Protein AF-B3SF30-F1 (afdb_monomer)

Radius of gyration: 24.16 Å; Cα contacts (8 Å, |Δi|>4): 13; chains: 1; bounding box: 52×32×66 Å

InterPro domains:
  IPR050927 Transient receptor potential cation channel M [PTHR13800] (2-93)

Structure (mmCIF, N/CA/C/O backbone):
data_AF-B3SF30-F1
#
_entry.id   AF-B3SF30-F1
#
loop_
_atom_site.group_PDB
_atom_site.id
_atom_site.type_symbol
_atom_site.label_atom_id
_atom_site.label_alt_id
_atom_site.label_comp_id
_atom_site.label_asym_id
_atom_site.label_entity_id
_atom_site.label_seq_id
_atom_site.pdbx_PDB_ins_code
_atom_site.Cartn_x
_atom_site.Cartn_y
_atom_site.Cartn_z
_atom_site.occupancy
_atom_site.B_iso_or_equiv
_atom_site.auth_seq_id
_atom_site.auth_comp_id
_atom_site.auth_asym_id
_atom_site.auth_atom_id
_atom_site.pdbx_PDB_model_num
ATOM 1 N N . ASP A 1 1 ? 2.856 10.755 -32.726 1.00 62.28 1 ASP A N 1
ATOM 2 C CA . ASP A 1 1 ? 2.178 9.822 -31.802 1.00 62.28 1 ASP A CA 1
ATOM 3 C C . ASP A 1 1 ? 2.217 10.247 -30.342 1.00 62.28 1 ASP A C 1
ATOM 5 O O . ASP A 1 1 ? 2.885 9.641 -29.513 1.00 62.28 1 ASP A O 1
ATOM 9 N N . THR A 1 2 ? 1.460 11.289 -29.999 1.00 83.94 2 THR A N 1
ATOM 10 C CA . THR A 1 2 ? 1.316 11.741 -28.604 1.00 83.94 2 THR A CA 1
ATOM 11 C C . THR A 1 2 ? 0.337 10.859 -27.823 1.00 83.94 2 THR A C 1
ATOM 13 O O . THR A 1 2 ? 0.560 10.594 -26.648 1.00 83.94 2 THR A O 1
ATOM 16 N N . TYR A 1 3 ? -0.710 10.349 -28.483 1.00 86.50 3 TYR A N 1
ATOM 17 C CA . TYR A 1 3 ? -1.726 9.492 -27.862 1.00 86.50 3 TYR A CA 1
ATOM 18 C C . TYR A 1 3 ? -1.146 8.169 -27.343 1.00 86.50 3 TYR A C 1
ATOM 20 O O . TYR A 1 3 ? -1.356 7.837 -26.183 1.00 86.50 3 TYR A O 1
ATOM 28 N N . VAL A 1 4 ? -0.352 7.462 -28.157 1.00 87.25 4 VAL A N 1
ATOM 29 C CA . VAL A 1 4 ? 0.256 6.169 -27.779 1.00 87.25 4 VAL A CA 1
ATOM 30 C C . VAL A 1 4 ? 1.172 6.323 -26.561 1.00 87.25 4 VAL A C 1
ATOM 32 O O . VAL A 1 4 ? 1.023 5.606 -25.577 1.00 87.25 4 VAL A O 1
ATOM 35 N N . LYS A 1 5 ? 2.048 7.335 -26.570 1.00 85.81 5 LYS A N 1
ATOM 36 C CA . LYS A 1 5 ? 2.957 7.621 -25.450 1.00 85.81 5 LYS A CA 1
ATOM 37 C C . LYS A 1 5 ? 2.220 7.996 -24.159 1.00 85.81 5 LYS A C 1
ATOM 39 O O . LYS A 1 5 ? 2.666 7.652 -23.067 1.00 85.81 5 LYS A O 1
ATOM 44 N N . VAL A 1 6 ? 1.117 8.740 -24.260 1.00 86.38 6 VAL A N 1
ATOM 45 C CA . VAL A 1 6 ? 0.288 9.081 -23.093 1.00 86.38 6 VAL A CA 1
ATOM 46 C C . VAL A 1 6 ? -0.426 7.837 -22.571 1.00 86.38 6 VAL A C 1
ATOM 48 O O . VAL A 1 6 ? -0.397 7.603 -21.369 1.00 86.38 6 VAL A O 1
ATOM 51 N N . GLN A 1 7 ? -0.973 7.007 -23.460 1.00 84.00 7 GLN A N 1
ATOM 52 C CA . GLN A 1 7 ? -1.677 5.776 -23.108 1.00 84.00 7 GLN A CA 1
ATOM 53 C C . GLN A 1 7 ? -0.780 4.791 -22.339 1.00 84.00 7 GLN A C 1
ATOM 55 O O . GLN A 1 7 ? -1.175 4.306 -21.281 1.00 84.00 7 GLN A O 1
ATOM 60 N N . GLU A 1 8 ? 0.450 4.557 -22.810 1.00 84.31 8 GLU A N 1
ATOM 61 C CA . GLU A 1 8 ? 1.423 3.681 -22.134 1.00 84.31 8 GLU A CA 1
ATOM 62 C C . GLU A 1 8 ? 1.773 4.174 -20.718 1.00 84.31 8 GLU A C 1
ATOM 64 O O . GLU A 1 8 ? 1.857 3.387 -19.772 1.00 84.31 8 GLU A O 1
ATOM 69 N N . ASN A 1 9 ? 1.924 5.490 -20.543 1.00 86.56 9 ASN A N 1
ATOM 70 C CA . ASN A 1 9 ? 2.201 6.089 -19.236 1.00 86.56 9 ASN A CA 1
ATOM 71 C C . ASN A 1 9 ? 0.978 6.060 -18.304 1.00 86.56 9 ASN A C 1
ATOM 73 O O . ASN A 1 9 ? 1.121 5.857 -17.095 1.00 86.56 9 ASN A O 1
ATOM 77 N N . SER A 1 10 ? -0.226 6.246 -18.846 1.00 89.31 10 SER A N 1
ATOM 78 C CA . SER A 1 10 ? -1.475 6.234 -18.081 1.00 89.31 10 SER A CA 1
ATOM 79 C C . SER A 1 10 ? -1.742 4.883 -17.418 1.00 89.31 10 SER A C 1
ATOM 81 O O . SER A 1 10 ? -2.184 4.860 -16.270 1.00 89.31 10 SER A O 1
ATOM 83 N N . ASP A 1 11 ? -1.403 3.767 -18.065 1.00 89.62 11 ASP A N 1
ATOM 84 C CA . ASP A 1 11 ? -1.579 2.427 -17.489 1.00 89.62 11 ASP A CA 1
ATOM 85 C C . ASP A 1 11 ? -0.735 2.208 -16.225 1.00 89.62 11 ASP A C 1
ATOM 87 O O . ASP A 1 11 ? -1.184 1.577 -15.261 1.00 89.62 11 ASP A O 1
ATOM 91 N N . ILE A 1 12 ? 0.490 2.739 -16.201 1.00 90.56 12 ILE A N 1
ATOM 92 C CA . ILE A 1 12 ? 1.381 2.670 -15.034 1.00 90.56 12 ILE A CA 1
ATOM 93 C C . ILE A 1 12 ? 0.802 3.504 -13.887 1.00 90.56 12 ILE A C 1
ATOM 95 O O . ILE A 1 12 ? 0.729 3.036 -12.745 1.00 90.56 12 ILE A O 1
ATOM 99 N N . ILE A 1 13 ? 0.341 4.719 -14.197 1.00 91.00 13 ILE A N 1
ATOM 100 C CA . ILE A 1 13 ? -0.275 5.630 -13.225 1.00 91.00 13 ILE A CA 1
ATOM 101 C C . ILE A 1 13 ? -1.536 4.997 -12.629 1.00 91.00 13 ILE A C 1
ATOM 103 O O . ILE A 1 13 ? -1.680 4.962 -11.406 1.00 91.00 13 ILE A O 1
ATOM 107 N N . TRP A 1 14 ? -2.407 4.424 -13.461 1.00 92.12 14 TRP A N 1
ATOM 108 C CA . TRP A 1 14 ? -3.627 3.755 -13.016 1.00 92.12 14 TRP A CA 1
ATOM 109 C C . TRP A 1 14 ? -3.339 2.572 -12.089 1.00 92.12 14 TRP A C 1
ATOM 111 O O . TRP A 1 14 ? -3.991 2.425 -11.056 1.00 92.12 14 TRP A O 1
ATOM 121 N N . LYS A 1 15 ? -2.333 1.743 -12.400 1.00 90.75 15 LYS A N 1
ATOM 122 C CA . LYS A 1 15 ? -1.933 0.613 -11.541 1.00 90.75 15 LYS A CA 1
ATOM 123 C C . LYS A 1 15 ? -1.470 1.083 -1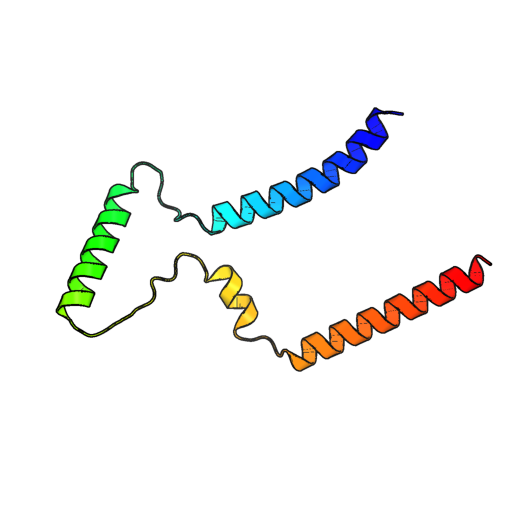0.160 1.00 90.75 15 LYS A C 1
ATOM 125 O O . LYS A 1 15 ? -1.871 0.491 -9.157 1.00 90.75 15 LYS A O 1
ATOM 130 N N . SER A 1 16 ? -0.687 2.162 -10.106 1.00 89.19 16 SER A N 1
ATOM 131 C CA . SER A 1 16 ? -0.252 2.779 -8.847 1.00 89.19 16 SER A CA 1
ATOM 132 C C . SER A 1 16 ? -1.439 3.342 -8.054 1.00 89.19 16 SER A C 1
ATOM 134 O O . SER A 1 16 ? -1.631 3.009 -6.883 1.00 89.19 16 SER A O 1
ATOM 136 N N . GLN A 1 17 ? -2.306 4.115 -8.714 1.00 91.94 17 GLN A N 1
ATOM 137 C CA . GLN A 1 17 ? -3.506 4.695 -8.104 1.00 91.94 17 GLN A CA 1
ATOM 138 C C . GLN A 1 17 ? -4.459 3.623 -7.565 1.00 91.94 17 GLN A C 1
ATOM 140 O O . GLN A 1 17 ? -4.958 3.737 -6.445 1.00 91.94 17 GLN A O 1
ATOM 145 N N . ARG A 1 18 ? -4.675 2.546 -8.325 1.00 91.56 18 ARG A N 1
ATOM 146 C CA . ARG A 1 18 ? -5.534 1.424 -7.937 1.00 91.56 18 ARG A CA 1
ATOM 147 C C . ARG A 1 18 ? -5.038 0.733 -6.670 1.00 91.56 18 ARG A C 1
ATOM 149 O O . ARG A 1 18 ? -5.858 0.393 -5.822 1.00 91.56 18 ARG A O 1
ATOM 156 N N . TYR A 1 19 ? -3.729 0.519 -6.528 1.00 87.81 19 TYR A N 1
ATOM 157 C CA . TYR A 1 19 ? -3.170 -0.077 -5.314 1.00 87.81 19 TYR A CA 1
ATOM 158 C C . TYR A 1 19 ? -3.468 0.794 -4.089 1.00 87.81 19 TYR A C 1
ATOM 160 O O . TYR A 1 19 ? -4.027 0.304 -3.106 1.00 87.81 19 TYR A O 1
ATOM 168 N N . THR A 1 20 ? -3.184 2.095 -4.176 1.00 86.69 20 THR A N 1
ATOM 169 C CA . THR A 1 20 ? -3.476 3.054 -3.102 1.00 86.69 20 THR A CA 1
ATOM 170 C C . THR A 1 20 ? -4.953 3.021 -2.723 1.00 86.69 20 THR A C 1
ATOM 172 O O . THR A 1 20 ? -5.275 2.824 -1.553 1.00 86.69 20 THR A O 1
ATOM 175 N N . LEU A 1 21 ? -5.847 3.085 -3.712 1.00 87.44 21 LEU A N 1
ATOM 176 C CA . LEU A 1 21 ? -7.291 3.048 -3.502 1.00 87.44 21 LEU A CA 1
ATOM 177 C C . LEU A 1 21 ? -7.733 1.774 -2.765 1.00 87.44 21 LEU A C 1
ATOM 179 O O . LEU A 1 21 ? -8.413 1.847 -1.745 1.00 87.44 21 LEU A O 1
ATOM 183 N N . ILE A 1 22 ? -7.313 0.599 -3.241 1.00 85.75 22 ILE A N 1
ATOM 184 C CA . ILE A 1 22 ? -7.682 -0.690 -2.637 1.00 85.75 22 ILE A CA 1
ATOM 185 C C . ILE A 1 22 ? -7.153 -0.786 -1.205 1.00 85.75 22 ILE A C 1
ATOM 187 O O . ILE A 1 22 ? -7.889 -1.191 -0.306 1.00 85.75 22 ILE A O 1
ATOM 191 N N . THR A 1 23 ? -5.896 -0.398 -0.971 1.00 82.00 23 THR A N 1
ATOM 192 C CA . THR A 1 23 ? -5.316 -0.448 0.379 1.00 82.00 23 THR A CA 1
ATOM 193 C C . THR A 1 23 ? -6.020 0.492 1.349 1.00 82.00 23 THR A C 1
ATOM 195 O O . THR A 1 23 ? -6.144 0.153 2.522 1.00 82.00 23 THR A O 1
ATOM 198 N N . GLU A 1 24 ? -6.503 1.644 0.886 1.00 82.19 24 GLU A N 1
ATOM 199 C CA . GLU A 1 24 ? -7.281 2.570 1.702 1.00 82.19 24 GLU A CA 1
ATOM 200 C C . GLU A 1 24 ? -8.668 1.999 2.018 1.00 82.19 24 GLU A C 1
ATOM 202 O O . GLU A 1 24 ? -9.077 2.003 3.175 1.00 82.19 24 GLU A O 1
ATOM 207 N N . PHE A 1 25 ? -9.372 1.446 1.026 1.00 80.25 25 PHE A N 1
ATOM 208 C CA . PHE A 1 25 ? -10.703 0.862 1.219 1.00 80.25 25 PHE A CA 1
ATOM 209 C C . PHE A 1 25 ? -10.697 -0.353 2.143 1.00 80.25 25 PHE A C 1
ATOM 211 O O . PHE A 1 25 ? -11.549 -0.444 3.021 1.00 80.25 25 PHE A O 1
ATOM 218 N N . VAL A 1 26 ? -9.725 -1.257 1.995 1.00 76.44 26 VAL A N 1
ATOM 219 C CA . VAL A 1 26 ? -9.579 -2.421 2.887 1.00 76.44 26 VAL A CA 1
ATOM 220 C C . VAL A 1 26 ? -9.315 -1.977 4.331 1.00 76.44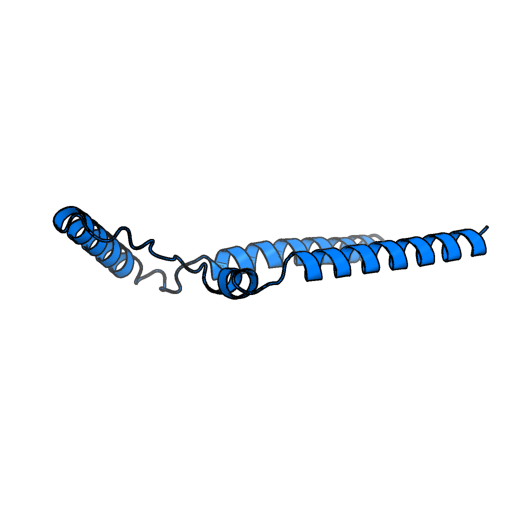 26 VAL A C 1
ATOM 222 O O . VAL A 1 26 ? -9.743 -2.649 5.265 1.00 76.44 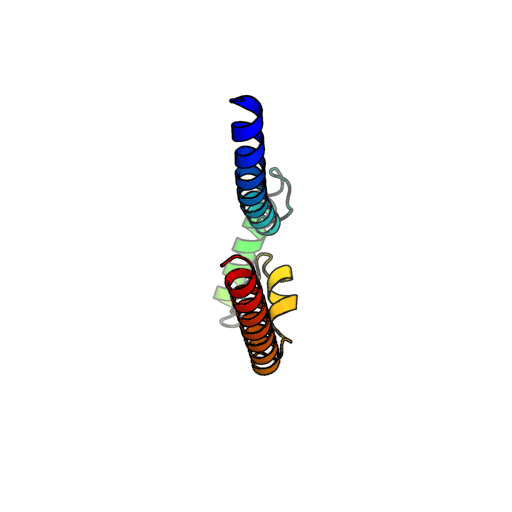26 VAL A O 1
ATOM 225 N N . LYS A 1 27 ? -8.662 -0.823 4.521 1.00 67.38 27 LYS A N 1
ATOM 226 C CA . LYS A 1 27 ? -8.405 -0.220 5.835 1.00 67.38 27 LYS A CA 1
ATOM 227 C C . LYS A 1 27 ? -9.567 0.602 6.395 1.00 67.38 27 LYS A C 1
ATOM 229 O O . LYS A 1 27 ? -9.484 1.073 7.530 1.00 67.38 27 LYS A O 1
ATOM 234 N N . LYS A 1 28 ? -10.638 0.837 5.639 1.00 72.31 28 LYS A N 1
ATOM 235 C CA . LYS A 1 28 ? -11.809 1.542 6.169 1.00 72.31 28 LYS A CA 1
ATOM 236 C C . LYS A 1 28 ? -12.742 0.532 6.837 1.00 72.31 28 LYS A C 1
ATOM 238 O O . LYS A 1 28 ? -12.969 -0.543 6.286 1.00 72.31 28 LYS A O 1
ATOM 243 N N . PRO A 1 29 ? -13.291 0.839 8.024 1.00 64.50 29 PRO A N 1
ATOM 244 C CA . PRO A 1 29 ? -14.354 0.018 8.587 1.00 64.50 29 PRO A CA 1
ATOM 245 C C . PRO A 1 29 ? -15.528 -0.021 7.598 1.00 64.50 29 PRO A C 1
ATOM 247 O O . PRO A 1 29 ? -15.913 1.014 7.060 1.00 64.50 29 PRO A O 1
ATOM 250 N N . SER A 1 30 ? -16.103 -1.204 7.365 1.00 63.84 30 SER A N 1
ATOM 251 C CA . SER A 1 30 ? -17.169 -1.431 6.370 1.00 63.84 30 SER A CA 1
ATOM 252 C C . SER A 1 30 ? -18.521 -0.806 6.734 1.00 63.84 30 SER A C 1
ATOM 254 O O . SER A 1 30 ? -19.510 -1.030 6.035 1.00 63.84 30 SER A O 1
ATOM 256 N N . LEU A 1 31 ? -18.591 -0.033 7.826 1.00 62.28 31 LEU A N 1
ATOM 257 C CA . LEU A 1 31 ? -19.830 0.602 8.240 1.00 62.28 31 LEU A CA 1
ATOM 258 C C . LEU A 1 31 ? -20.164 1.757 7.284 1.00 62.28 31 LEU A C 1
ATOM 260 O O . LEU A 1 31 ? -19.336 2.652 7.093 1.00 62.28 31 LEU A O 1
ATOM 264 N N . PRO A 1 32 ? -21.381 1.778 6.714 1.00 71.94 32 PRO A N 1
ATOM 265 C CA . PRO A 1 32 ? -21.850 2.905 5.922 1.00 71.94 32 PRO A CA 1
ATOM 266 C C . PRO A 1 32 ? -21.739 4.207 6.722 1.00 71.94 32 PRO A C 1
ATOM 268 O O . PRO A 1 32 ? -21.946 4.202 7.937 1.00 71.94 32 PRO A O 1
ATOM 271 N N . ALA A 1 33 ? -21.492 5.327 6.034 1.00 67.62 33 ALA A N 1
ATOM 272 C CA . ALA A 1 33 ? -21.427 6.669 6.625 1.00 67.62 33 ALA A CA 1
ATOM 273 C C . ALA A 1 33 ? -22.479 6.962 7.729 1.00 67.62 33 ALA A C 1
ATOM 275 O O . ALA A 1 33 ? -22.092 7.526 8.751 1.00 67.62 33 ALA A O 1
ATOM 276 N N . PRO A 1 34 ? -23.764 6.552 7.620 1.00 76.06 34 PRO A N 1
ATOM 277 C CA . PRO A 1 34 ? -24.752 6.777 8.685 1.00 76.06 34 PRO A CA 1
ATOM 278 C C . PRO A 1 34 ? -24.547 5.960 9.978 1.00 76.06 34 PRO A C 1
ATOM 280 O O . PRO A 1 34 ? -24.998 6.390 11.036 1.00 76.06 34 PRO A O 1
ATOM 283 N N . PHE A 1 35 ? -23.857 4.815 9.952 1.00 72.00 35 PHE A N 1
ATOM 284 C CA . PHE A 1 35 ? -23.671 3.950 11.133 1.00 72.00 35 PHE A CA 1
ATOM 285 C C . PHE A 1 35 ? -22.361 4.221 11.895 1.00 72.00 35 PHE A C 1
ATOM 287 O O . PHE A 1 35 ? -22.029 3.520 12.854 1.00 72.00 35 PHE A O 1
ATOM 294 N N . ILE A 1 36 ? -21.627 5.271 11.511 1.00 76.69 36 ILE A N 1
ATOM 295 C CA . ILE A 1 36 ? -20.349 5.665 12.119 1.00 76.69 36 ILE A CA 1
ATOM 296 C C . ILE A 1 36 ? -20.479 6.029 13.608 1.00 76.69 36 ILE A C 1
ATOM 298 O O . ILE A 1 36 ? -19.579 5.766 14.405 1.00 76.69 36 ILE A O 1
ATOM 302 N N . IL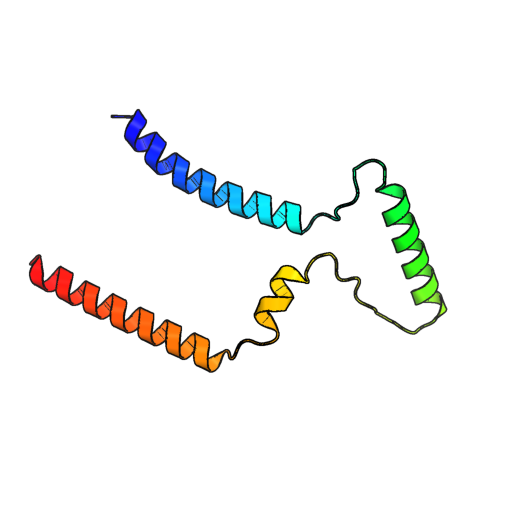E A 1 37 ? -21.637 6.560 14.006 1.00 80.81 37 ILE A N 1
ATOM 303 C CA . ILE A 1 37 ? -21.928 6.961 15.388 1.00 80.81 37 ILE A CA 1
ATOM 304 C C . ILE A 1 37 ? -21.955 5.738 16.315 1.00 80.81 37 ILE A C 1
ATOM 306 O O . ILE A 1 37 ? -21.368 5.773 17.395 1.00 80.81 37 ILE A O 1
ATOM 310 N N . ILE A 1 38 ? -22.564 4.630 15.876 1.00 82.00 38 ILE A N 1
ATOM 311 C 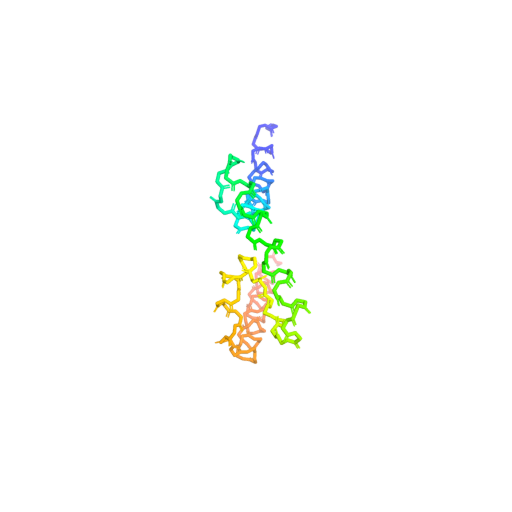CA . ILE A 1 38 ? -22.655 3.386 16.658 1.00 82.00 38 ILE A CA 1
ATOM 312 C C . ILE A 1 38 ? -21.261 2.770 16.843 1.00 82.00 38 ILE A C 1
ATOM 314 O O . ILE A 1 38 ? -20.912 2.357 17.950 1.00 82.00 38 ILE A O 1
ATOM 318 N N . ALA A 1 39 ? -20.424 2.777 15.798 1.00 75.88 39 ALA A N 1
ATOM 319 C CA . ALA A 1 39 ? -19.040 2.308 15.895 1.00 75.88 39 ALA A CA 1
ATOM 320 C C . ALA A 1 39 ? -18.199 3.150 16.866 1.00 75.88 39 ALA A C 1
ATOM 322 O O . ALA A 1 39 ? -17.437 2.599 17.666 1.00 75.88 39 ALA A O 1
ATOM 323 N N . HIS A 1 40 ? -18.345 4.478 16.837 1.00 79.44 40 HIS A N 1
ATOM 324 C CA . HIS A 1 40 ? -17.665 5.350 17.793 1.00 79.44 40 HIS A CA 1
ATOM 325 C C . HIS A 1 40 ? -18.160 5.133 19.226 1.00 79.44 40 HIS A C 1
ATOM 327 O O . HIS A 1 40 ? -17.334 5.062 20.136 1.00 79.44 40 HIS A O 1
ATOM 333 N N . PHE A 1 41 ? -19.466 4.950 19.428 1.00 86.00 41 PHE A N 1
ATOM 334 C CA . PHE A 1 41 ? -20.047 4.673 20.741 1.00 86.00 41 PHE A CA 1
ATOM 335 C C . PHE A 1 41 ? -19.550 3.343 21.326 1.00 86.00 41 PHE A C 1
ATOM 337 O O . PHE A 1 41 ? -19.092 3.301 22.467 1.00 86.00 41 PHE A O 1
ATOM 344 N N . TYR A 1 42 ? -19.533 2.274 20.524 1.00 83.31 42 TYR A N 1
ATOM 345 C CA . TYR A 1 42 ? -18.976 0.978 20.921 1.00 83.31 42 TYR A CA 1
ATOM 346 C C . TYR A 1 42 ? -17.493 1.082 21.312 1.00 83.31 42 TYR A C 1
ATOM 348 O O . TYR A 1 42 ? -17.072 0.537 22.334 1.00 83.31 42 TYR A O 1
ATOM 356 N N . ARG A 1 43 ? -16.694 1.837 20.543 1.00 79.38 43 ARG A N 1
ATOM 357 C CA . ARG A 1 43 ? -15.266 2.046 20.831 1.00 79.38 43 ARG A CA 1
ATOM 358 C C . ARG A 1 43 ? -15.041 2.830 22.126 1.00 79.38 43 ARG A C 1
ATOM 360 O O . ARG A 1 43 ? -14.134 2.490 22.885 1.00 79.38 43 ARG A O 1
ATOM 367 N N . LEU A 1 44 ? -15.863 3.846 22.392 1.00 86.88 44 LEU A N 1
ATOM 368 C CA . LEU A 1 44 ? -15.832 4.607 23.645 1.00 86.88 44 LEU A CA 1
ATOM 369 C C . LEU A 1 44 ? -16.191 3.725 24.845 1.00 86.88 44 LEU A C 1
ATOM 371 O O . LEU A 1 44 ? -15.488 3.759 25.854 1.00 86.88 44 LEU A O 1
ATOM 375 N N . LEU A 1 45 ? -17.228 2.891 24.720 1.00 86.56 45 LEU A N 1
ATOM 376 C CA . LEU A 1 45 ? -17.646 1.973 25.779 1.00 86.56 45 LEU A CA 1
ATOM 377 C C . LEU A 1 45 ? -16.573 0.912 26.070 1.00 86.56 45 LEU A C 1
ATOM 379 O O . LEU A 1 45 ? -16.226 0.700 27.230 1.00 86.56 45 LEU A O 1
ATOM 383 N N . LYS A 1 46 ? -15.971 0.317 25.028 1.00 81.38 46 LYS A N 1
ATOM 384 C CA . LYS A 1 46 ? -14.852 -0.633 25.170 1.00 81.38 46 LYS A CA 1
ATOM 385 C C . LYS A 1 46 ? -13.656 0.008 25.881 1.00 81.38 46 LYS A C 1
ATOM 387 O O . LYS A 1 46 ? -13.069 -0.611 26.765 1.00 81.38 46 LYS A O 1
ATOM 392 N N . TYR A 1 47 ? -13.320 1.255 25.545 1.00 81.75 47 TYR A N 1
ATOM 393 C CA . TYR A 1 47 ? -12.243 1.990 26.213 1.00 81.75 47 TYR A CA 1
ATOM 394 C C . TYR A 1 47 ? -12.556 2.273 27.690 1.00 81.75 47 TYR A C 1
ATOM 396 O O . TYR A 1 47 ? -11.698 2.080 28.553 1.00 81.75 47 TYR A O 1
ATOM 404 N N . ALA A 1 48 ? -13.789 2.683 27.998 1.00 84.38 48 ALA A N 1
ATOM 405 C CA . ALA A 1 48 ? -14.228 2.929 29.368 1.00 84.38 48 ALA A CA 1
ATOM 406 C C . ALA A 1 48 ? -14.184 1.651 30.226 1.00 84.38 48 ALA A C 1
ATOM 408 O O . ALA A 1 48 ? -13.680 1.680 31.349 1.00 84.38 48 ALA A O 1
ATOM 409 N N . TRP A 1 49 ? -14.636 0.517 29.684 1.00 83.69 49 TRP A N 1
ATOM 410 C CA . TRP A 1 49 ? -14.589 -0.780 30.366 1.00 83.69 49 TRP A CA 1
ATOM 411 C C . TRP A 1 49 ? -13.164 -1.305 30.557 1.00 83.69 49 TRP A C 1
ATOM 413 O O . TRP A 1 49 ? -12.831 -1.767 31.648 1.00 83.69 49 TRP A O 1
ATOM 423 N N . ALA A 1 50 ? -12.290 -1.172 29.555 1.00 79.50 50 ALA A N 1
ATOM 424 C CA . ALA A 1 50 ? -10.880 -1.548 29.682 1.00 79.50 50 ALA A CA 1
ATOM 425 C C . ALA A 1 50 ? -10.155 -0.718 30.758 1.00 79.50 50 ALA A C 1
ATOM 427 O O . ALA A 1 50 ? -9.350 -1.253 31.523 1.00 79.50 50 ALA A O 1
ATOM 428 N N . LYS A 1 51 ? -10.478 0.581 30.863 1.00 77.81 51 LYS A N 1
ATOM 429 C CA . LYS A 1 51 ? -9.946 1.467 31.908 1.00 77.81 51 LYS A CA 1
ATOM 430 C C . LYS A 1 51 ? -10.414 1.053 33.307 1.00 77.81 51 LYS A C 1
ATOM 432 O O . LYS A 1 51 ? -9.625 1.119 34.241 1.00 77.81 51 LYS A O 1
ATOM 437 N N . TYR A 1 52 ? -11.666 0.619 33.446 1.00 78.06 52 TYR A N 1
ATOM 438 C CA . TYR A 1 52 ? -12.226 0.169 34.723 1.00 78.06 52 TYR A CA 1
ATOM 439 C C . TYR A 1 52 ? -11.693 -1.209 35.154 1.00 78.06 52 TYR A C 1
ATOM 441 O O . TYR A 1 52 ? -11.456 -1.441 36.334 1.00 78.06 52 TYR A O 1
ATOM 449 N N . SER A 1 53 ? -11.458 -2.119 34.204 1.00 75.44 53 SER A N 1
ATOM 450 C CA . SER A 1 53 ? -11.085 -3.508 34.499 1.00 75.44 53 SER A CA 1
ATOM 451 C C . SER A 1 53 ? -9.581 -3.746 34.725 1.00 75.44 53 SER A C 1
ATOM 453 O O . SER A 1 53 ? -9.219 -4.867 35.083 1.00 75.44 53 SER A O 1
ATOM 455 N N . HIS A 1 54 ? -8.689 -2.771 34.484 1.00 58.88 54 HIS A N 1
ATOM 456 C CA . HIS A 1 54 ? -7.210 -2.908 34.535 1.00 58.88 54 HIS A CA 1
ATOM 457 C C . HIS A 1 54 ? -6.611 -4.110 33.768 1.00 58.88 54 HIS A C 1
ATOM 459 O O . HIS A 1 54 ? -5.415 -4.393 33.852 1.00 58.88 54 HIS A O 1
ATOM 465 N N . ARG A 1 55 ? -7.421 -4.817 32.986 1.00 62.56 55 ARG A N 1
ATOM 466 C CA . ARG A 1 55 ? -7.054 -5.983 32.200 1.00 62.56 55 ARG A CA 1
ATOM 467 C C . ARG A 1 55 ? -7.619 -5.803 30.808 1.00 62.56 55 ARG A C 1
ATOM 469 O O . ARG A 1 55 ? -8.695 -5.249 30.619 1.00 62.56 55 ARG A O 1
ATOM 476 N N . HIS A 1 56 ? -6.859 -6.333 29.862 1.00 48.59 56 HIS A N 1
ATOM 477 C CA . HIS A 1 56 ? -7.139 -6.363 28.436 1.00 48.59 56 HIS A CA 1
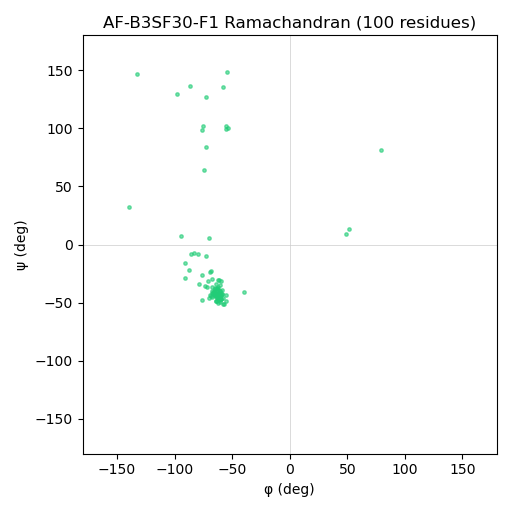ATOM 478 C C . HIS A 1 56 ? -6.847 -5.072 27.665 1.00 48.59 56 HIS A C 1
ATOM 480 O O . HIS A 1 56 ? -7.720 -4.319 27.242 1.00 48.59 56 HIS A O 1
ATOM 486 N N . LYS A 1 57 ? -5.559 -4.919 27.343 1.00 52.22 57 LYS A N 1
ATOM 487 C CA . LYS A 1 57 ? -5.101 -4.233 26.134 1.00 52.22 57 LYS A CA 1
ATOM 488 C C . LYS A 1 57 ? -5.363 -5.157 24.935 1.00 52.22 57 LYS A C 1
ATOM 490 O O . LYS A 1 57 ? -4.437 -5.678 24.327 1.00 52.22 57 LYS A O 1
ATOM 495 N N . GLU A 1 58 ? -6.632 -5.442 24.653 1.00 57.66 58 GLU A N 1
ATOM 496 C CA . GLU A 1 58 ? -6.987 -6.094 23.396 1.00 57.66 58 GLU A CA 1
ATOM 497 C C . GLU A 1 58 ? -6.886 -5.032 22.311 1.00 57.66 58 GLU A C 1
ATOM 499 O O . GLU A 1 58 ? -7.722 -4.129 22.212 1.00 57.66 58 GLU A O 1
ATOM 504 N N . GLN A 1 59 ? -5.785 -5.100 21.572 1.00 52.59 59 GLN A N 1
ATOM 505 C CA . GLN A 1 59 ? -5.553 -4.323 20.372 1.00 52.59 59 GLN A CA 1
ATOM 506 C C . GLN A 1 59 ? -6.726 -4.602 19.432 1.00 52.59 59 GLN A C 1
ATOM 508 O O . GLN A 1 59 ? -6.799 -5.679 18.854 1.00 52.59 59 GLN A O 1
ATOM 513 N N . LEU A 1 60 ? -7.674 -3.659 19.371 1.00 53.91 60 LEU A N 1
ATOM 514 C CA . LEU A 1 60 ? -8.709 -3.608 18.346 1.00 53.91 60 LEU A CA 1
ATOM 515 C C . LEU A 1 60 ? -7.974 -3.656 17.011 1.00 53.91 60 LEU A C 1
ATOM 517 O O . LEU A 1 60 ? -7.377 -2.663 16.606 1.00 53.91 60 LEU A O 1
ATOM 521 N N . ASP A 1 61 ? -7.946 -4.829 16.398 1.00 52.06 61 ASP A N 1
ATOM 522 C CA . ASP A 1 61 ? -7.436 -5.057 15.066 1.00 52.06 61 ASP A CA 1
ATOM 523 C C . ASP A 1 61 ? -8.447 -4.466 14.091 1.00 52.06 61 ASP A C 1
ATOM 525 O O . ASP A 1 61 ? -9.348 -5.104 13.552 1.00 52.06 61 ASP A O 1
ATOM 529 N N . ASP A 1 62 ? -8.297 -3.168 13.886 1.00 55.75 62 ASP A N 1
ATOM 530 C CA . ASP A 1 62 ? -8.773 -2.493 12.706 1.00 55.75 62 ASP A CA 1
ATOM 531 C C . ASP A 1 62 ? -8.173 -3.202 11.484 1.00 55.75 62 ASP A C 1
ATOM 533 O O . ASP A 1 62 ? -7.009 -3.028 11.139 1.00 55.75 62 ASP A O 1
ATOM 537 N N . ASN A 1 63 ? -8.977 -4.079 10.865 1.00 57.19 63 ASN A N 1
ATOM 538 C CA . ASN A 1 63 ? -8.883 -4.557 9.475 1.00 57.19 63 ASN A CA 1
ATOM 539 C C . ASN A 1 63 ? -7.533 -5.116 8.975 1.00 57.19 63 ASN A C 1
ATOM 541 O O . ASN A 1 63 ? -7.355 -5.370 7.782 1.00 57.19 63 ASN A O 1
ATOM 545 N N . THR A 1 64 ? -6.585 -5.395 9.864 1.00 50.44 64 THR A N 1
ATOM 546 C CA . THR A 1 64 ? -5.234 -5.828 9.491 1.00 50.44 64 THR A CA 1
ATOM 547 C C . THR A 1 64 ? -5.161 -7.313 9.131 1.00 50.44 64 THR A C 1
ATOM 549 O O . THR A 1 64 ? -4.126 -7.792 8.654 1.00 50.44 64 THR A O 1
ATOM 552 N N . THR A 1 65 ? -6.239 -8.064 9.356 1.00 52.47 65 THR A N 1
ATOM 553 C CA . THR A 1 65 ? -6.265 -9.528 9.289 1.00 52.47 65 THR A CA 1
ATOM 554 C C . THR A 1 65 ? -5.899 -10.039 7.894 1.00 52.47 65 THR A C 1
ATOM 556 O O . THR A 1 65 ? -5.135 -10.992 7.791 1.00 52.47 65 THR A O 1
ATOM 559 N N . THR A 1 66 ? -6.266 -9.347 6.811 1.00 51.88 66 THR A N 1
ATOM 560 C CA . THR A 1 66 ? -5.953 -9.796 5.438 1.00 51.88 66 THR A CA 1
ATOM 561 C C . THR A 1 66 ? -4.453 -9.759 5.102 1.00 51.88 66 THR A C 1
ATOM 563 O O . THR A 1 66 ? -3.977 -10.603 4.348 1.00 51.88 66 THR A O 1
ATOM 566 N N . ILE A 1 67 ? -3.668 -8.851 5.701 1.00 53.66 67 ILE A N 1
ATOM 567 C CA . ILE A 1 67 ? -2.200 -8.815 5.515 1.00 53.66 67 ILE A CA 1
ATOM 568 C C . ILE A 1 67 ? -1.489 -9.660 6.587 1.00 53.66 67 ILE A C 1
ATOM 570 O O . ILE A 1 67 ? -0.423 -10.229 6.337 1.00 53.66 67 ILE A O 1
ATOM 574 N N . GLN A 1 68 ? -2.080 -9.801 7.778 1.00 50.31 68 GLN A N 1
ATOM 575 C CA . GLN A 1 68 ? -1.535 -10.669 8.825 1.00 50.31 68 GLN A CA 1
ATOM 576 C C . GLN A 1 68 ? -1.670 -12.167 8.503 1.00 50.31 68 GLN A C 1
ATOM 578 O O . GLN A 1 68 ? -0.773 -12.923 8.879 1.00 50.31 68 GLN A O 1
ATOM 583 N N . ILE A 1 69 ? -2.718 -12.591 7.779 1.00 52.09 69 ILE A N 1
ATOM 584 C CA . ILE A 1 69 ? -2.908 -13.989 7.342 1.00 52.09 69 ILE A CA 1
ATOM 585 C C . ILE A 1 69 ? -1.738 -14.463 6.463 1.00 52.09 69 ILE A C 1
ATOM 587 O O . ILE A 1 69 ? -1.352 -15.623 6.554 1.00 52.09 69 ILE A O 1
ATOM 591 N N . SER A 1 70 ? -1.111 -13.570 5.686 1.00 51.88 70 SER A N 1
ATOM 592 C CA . SER A 1 70 ? 0.064 -13.928 4.882 1.00 51.88 70 SER A CA 1
ATOM 593 C C . SER A 1 70 ? 1.333 -14.041 5.736 1.00 51.88 70 SER A C 1
ATOM 595 O O . SER A 1 70 ? 2.024 -15.046 5.676 1.00 51.88 70 SER A O 1
ATOM 597 N N . ARG A 1 71 ? 1.634 -13.079 6.621 1.00 55.03 71 ARG A N 1
ATOM 598 C CA . ARG A 1 71 ? 2.935 -13.064 7.326 1.00 55.03 71 ARG A CA 1
ATOM 599 C C . ARG A 1 71 ? 3.101 -14.066 8.469 1.00 55.03 71 ARG A C 1
ATOM 601 O O . ARG A 1 71 ? 4.234 -14.432 8.762 1.00 55.03 71 ARG A O 1
ATOM 608 N N . LYS A 1 72 ? 2.030 -14.506 9.137 1.00 59.31 72 LYS A N 1
ATOM 609 C CA . LYS A 1 72 ? 2.166 -15.293 10.383 1.00 59.31 72 LYS A CA 1
ATOM 610 C C . LYS A 1 72 ? 2.649 -16.739 10.192 1.00 59.31 72 LYS A C 1
ATOM 612 O O . LYS A 1 72 ? 2.980 -17.374 11.185 1.00 59.31 72 LYS A O 1
ATOM 617 N N . ASN A 1 73 ? 2.717 -17.251 8.959 1.00 62.84 73 ASN A N 1
ATOM 618 C CA . ASN A 1 73 ? 3.109 -18.640 8.684 1.00 62.84 73 ASN A CA 1
ATOM 619 C C . ASN A 1 73 ? 4.025 -18.782 7.447 1.00 62.84 73 ASN A C 1
ATOM 621 O O . ASN A 1 73 ? 3.953 -19.767 6.716 1.00 62.84 73 ASN A O 1
ATOM 625 N N . ILE A 1 74 ? 4.865 -17.775 7.172 1.00 77.00 74 ILE A N 1
ATOM 626 C CA . ILE A 1 74 ? 5.863 -17.832 6.089 1.00 77.00 74 ILE A CA 1
ATOM 627 C C . ILE A 1 74 ? 7.226 -18.208 6.671 1.00 77.00 74 ILE A C 1
ATOM 629 O O . ILE A 1 74 ? 7.720 -17.575 7.602 1.00 77.00 74 ILE A O 1
ATOM 633 N N . ASN A 1 75 ? 7.867 -19.214 6.075 1.00 86.56 75 ASN A N 1
ATOM 634 C CA . ASN A 1 75 ? 9.266 -19.530 6.341 1.00 86.56 75 ASN A CA 1
ATOM 635 C C . ASN A 1 75 ? 10.159 -18.506 5.616 1.00 86.56 75 ASN A C 1
ATOM 637 O O . ASN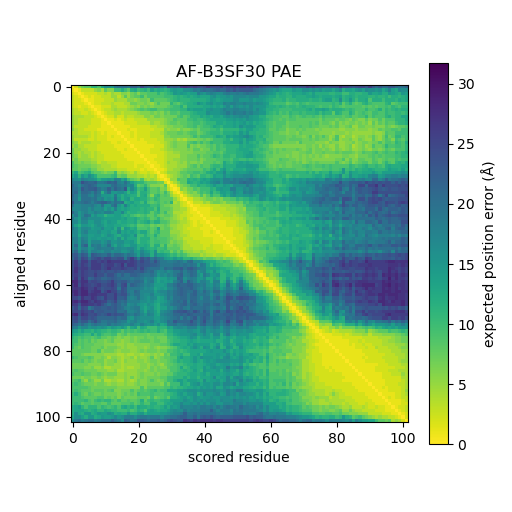 A 1 75 ? 10.392 -18.626 4.412 1.00 86.56 75 ASN A O 1
ATOM 641 N N . ILE A 1 76 ? 10.621 -17.488 6.350 1.00 86.81 76 ILE A N 1
ATOM 642 C CA . ILE A 1 76 ? 11.443 -16.390 5.813 1.00 86.81 76 ILE A CA 1
ATOM 643 C C . ILE A 1 76 ? 12.736 -16.901 5.149 1.00 86.81 76 ILE A C 1
ATOM 645 O O . ILE A 1 76 ? 12.973 -16.510 4.008 1.00 86.81 76 ILE A O 1
ATOM 649 N N . PRO A 1 77 ? 13.512 -17.836 5.746 1.00 91.31 77 PRO A N 1
ATOM 650 C CA . PRO A 1 77 ? 14.720 -18.361 5.098 1.00 91.31 77 PRO A CA 1
ATOM 651 C C . PRO A 1 77 ? 14.459 -19.030 3.743 1.00 91.31 77 PRO A C 1
ATOM 653 O O . PRO A 1 77 ? 15.232 -18.873 2.801 1.00 91.31 77 PRO A O 1
ATOM 656 N N . LYS A 1 78 ? 13.351 -19.770 3.614 1.00 91.81 78 LYS A N 1
ATOM 657 C CA . LYS A 1 78 ? 12.958 -20.402 2.349 1.00 91.81 78 LYS A CA 1
ATOM 658 C C . LYS A 1 78 ? 12.561 -19.366 1.296 1.00 91.81 78 LYS A C 1
ATOM 660 O O . LYS A 1 78 ? 12.883 -19.557 0.125 1.00 91.81 78 LYS A O 1
ATOM 665 N N . LEU A 1 79 ? 11.853 -18.309 1.700 1.00 89.81 79 LEU A N 1
ATOM 666 C CA . LEU A 1 79 ? 11.464 -17.221 0.802 1.00 89.81 79 LEU A CA 1
ATOM 667 C C . LE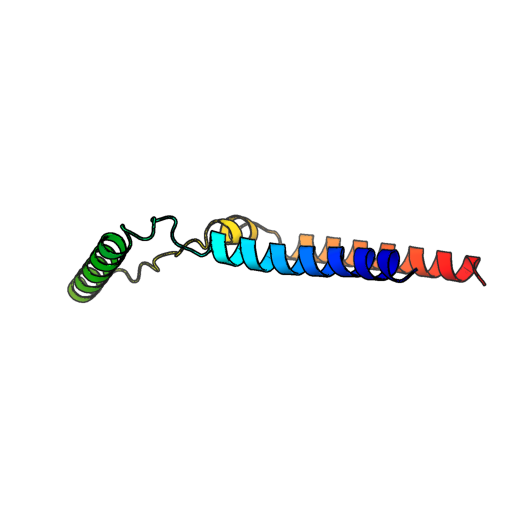U A 1 79 ? 12.702 -16.484 0.283 1.00 89.81 79 LEU A C 1
ATOM 669 O O . LEU A 1 79 ? 12.860 -16.346 -0.923 1.00 89.81 79 LEU A O 1
ATOM 673 N N . GLU A 1 80 ? 13.611 -16.112 1.181 1.00 91.69 80 GLU A N 1
ATOM 674 C CA . GLU A 1 80 ? 14.857 -15.425 0.839 1.00 91.69 80 GLU A CA 1
ATOM 675 C C . GLU A 1 80 ? 15.746 -16.280 -0.077 1.00 91.69 80 GLU A C 1
ATOM 677 O O . GLU A 1 80 ? 16.255 -15.800 -1.089 1.00 91.69 80 GLU A O 1
ATOM 682 N N . ALA A 1 81 ? 15.878 -17.581 0.209 1.00 95.44 81 ALA A N 1
ATOM 683 C CA . ALA A 1 81 ? 16.615 -18.503 -0.654 1.00 95.44 81 ALA A CA 1
ATOM 684 C C . ALA A 1 81 ? 16.016 -18.583 -2.070 1.00 95.44 81 ALA A C 1
ATOM 686 O O . ALA A 1 81 ? 16.753 -18.614 -3.059 1.00 95.44 81 ALA A O 1
ATOM 687 N N . TRP A 1 82 ? 14.685 -18.594 -2.180 1.00 95.31 82 TRP A N 1
ATOM 688 C CA . TRP A 1 82 ? 13.994 -18.587 -3.468 1.00 95.31 82 TRP A CA 1
ATOM 689 C C . TRP A 1 82 ? 14.177 -17.257 -4.218 1.00 95.31 82 TRP A C 1
ATOM 691 O O . TRP A 1 82 ? 14.489 -17.280 -5.410 1.00 95.31 82 TRP A O 1
ATOM 701 N N . GLU A 1 83 ? 14.051 -16.114 -3.539 1.00 96.12 83 GLU A N 1
ATOM 702 C CA . GLU A 1 83 ? 14.255 -14.782 -4.129 1.00 96.12 83 GLU A CA 1
ATOM 703 C C . GLU A 1 83 ? 15.685 -14.615 -4.655 1.00 96.12 83 GLU A C 1
ATOM 705 O O . GLU A 1 83 ? 15.881 -14.201 -5.800 1.00 96.12 83 GLU A O 1
ATOM 710 N N . ASN A 1 84 ? 16.683 -15.035 -3.874 1.00 96.88 84 ASN A N 1
ATOM 711 C CA . ASN A 1 84 ? 18.090 -14.995 -4.271 1.00 96.88 84 ASN A CA 1
ATOM 712 C C . ASN A 1 84 ? 18.371 -15.882 -5.494 1.00 96.88 84 ASN A C 1
ATOM 714 O O . ASN A 1 84 ? 19.077 -15.469 -6.417 1.00 96.88 84 ASN A O 1
ATOM 718 N N . TRP A 1 85 ? 17.785 -17.083 -5.556 1.00 97.50 85 TRP A N 1
ATOM 719 C CA . TRP A 1 85 ? 17.914 -17.958 -6.726 1.00 97.50 85 TRP A CA 1
ATOM 720 C C . TRP A 1 85 ? 17.258 -17.353 -7.977 1.00 97.50 85 TRP A C 1
ATOM 722 O O . TRP A 1 85 ? 17.831 -17.386 -9.072 1.00 97.50 85 TRP A O 1
ATOM 732 N N . MET A 1 86 ? 16.078 -16.750 -7.831 1.00 96.12 86 MET A N 1
ATOM 733 C CA . MET A 1 86 ? 15.400 -16.046 -8.921 1.00 96.12 86 MET A CA 1
ATOM 734 C C . MET A 1 86 ? 16.220 -14.852 -9.424 1.00 96.12 86 MET A C 1
ATOM 736 O O . MET A 1 86 ? 16.394 -14.699 -10.634 1.00 96.12 86 MET A O 1
ATOM 740 N N . ALA A 1 87 ? 16.782 -14.048 -8.520 1.00 95.31 87 ALA A N 1
ATOM 741 C CA . ALA A 1 87 ? 17.643 -12.921 -8.869 1.00 95.31 87 ALA A CA 1
ATOM 742 C C . ALA A 1 87 ? 18.894 -13.381 -9.635 1.00 95.31 87 ALA A C 1
ATOM 744 O O . ALA A 1 87 ? 19.191 -12.857 -10.711 1.00 95.31 87 ALA A O 1
ATOM 745 N N . PHE A 1 88 ? 19.574 -14.421 -9.142 1.00 96.38 88 PHE A N 1
ATOM 746 C CA . PHE A 1 88 ? 20.741 -15.003 -9.805 1.00 96.38 88 PHE A CA 1
ATOM 747 C C . PHE A 1 88 ? 20.410 -15.518 -11.213 1.00 96.38 88 PHE A C 1
ATOM 749 O O . PHE A 1 88 ? 21.116 -15.231 -12.183 1.00 96.38 88 PHE A O 1
ATOM 756 N N . THR A 1 89 ? 19.315 -16.269 -11.356 1.00 95.06 89 THR A N 1
ATOM 757 C CA . THR A 1 89 ? 18.919 -16.826 -12.657 1.00 95.06 89 THR A CA 1
ATOM 758 C C . THR A 1 89 ? 18.491 -15.753 -13.655 1.00 95.06 89 THR A C 1
ATOM 760 O O . THR A 1 89 ? 18.802 -15.886 -14.842 1.00 95.06 89 THR A O 1
ATOM 763 N N . TYR A 1 90 ? 17.817 -14.694 -13.199 1.00 95.12 90 TYR A N 1
ATOM 764 C CA . TYR A 1 90 ? 17.477 -13.531 -14.015 1.00 95.12 90 TYR A CA 1
ATOM 765 C C . TYR A 1 90 ? 18.735 -12.817 -14.514 1.00 95.12 90 TYR A C 1
ATOM 767 O O . TYR A 1 90 ? 18.878 -12.609 -15.720 1.00 95.12 90 TYR A O 1
ATOM 775 N N . TRP A 1 91 ? 19.673 -12.516 -13.612 1.00 95.50 91 TRP A N 1
ATOM 776 C CA . TRP A 1 91 ? 20.910 -11.815 -13.950 1.00 95.50 91 TRP A CA 1
ATOM 777 C C . TRP A 1 91 ? 21.747 -12.587 -14.971 1.00 95.50 91 TRP A C 1
ATOM 779 O O . TRP A 1 91 ? 22.155 -12.045 -15.993 1.00 95.50 91 TRP A O 1
ATOM 789 N N . ARG A 1 92 ? 21.899 -13.899 -14.778 1.00 94.81 92 ARG A N 1
ATOM 790 C CA . ARG A 1 92 ? 22.613 -14.755 -15.732 1.00 94.81 92 ARG A CA 1
ATOM 791 C C . ARG A 1 92 ? 21.957 -14.765 -17.114 1.00 94.81 92 ARG A C 1
ATOM 793 O O . ARG A 1 92 ? 22.644 -14.742 -18.131 1.00 94.81 92 ARG A O 1
ATOM 800 N N . LYS A 1 93 ? 20.620 -14.824 -17.178 1.00 93.75 93 LYS A N 1
ATOM 801 C CA . LYS A 1 93 ? 19.903 -14.732 -18.462 1.00 93.75 93 LYS A CA 1
ATOM 802 C C . LYS A 1 93 ? 20.183 -13.391 -19.129 1.00 93.75 93 LYS A C 1
ATOM 804 O O . LYS A 1 93 ? 20.472 -13.372 -20.319 1.00 93.75 93 LYS A O 1
ATOM 809 N N . PHE A 1 94 ? 20.119 -12.306 -18.364 1.00 93.69 94 PHE A N 1
ATOM 810 C CA . PHE A 1 94 ? 20.417 -10.959 -18.830 1.00 93.69 94 PHE A CA 1
ATOM 811 C C . PHE A 1 94 ? 21.832 -10.869 -19.419 1.00 93.69 94 PHE A C 1
ATOM 813 O O . PHE A 1 94 ? 21.969 -10.483 -20.574 1.00 93.69 94 PHE A O 1
ATOM 820 N N . GLU A 1 95 ? 22.864 -11.332 -18.710 1.00 93.06 95 GLU A N 1
ATOM 821 C CA . GLU A 1 95 ? 24.245 -11.364 -19.220 1.00 93.06 95 GLU A CA 1
ATOM 822 C C . GLU A 1 95 ? 24.368 -12.131 -20.543 1.00 93.06 95 GLU A C 1
ATOM 824 O O . GLU A 1 95 ? 24.999 -11.644 -21.479 1.00 93.06 95 GLU A O 1
ATOM 829 N N . ILE A 1 96 ? 23.710 -13.290 -20.665 1.00 90.88 96 ILE A N 1
ATOM 830 C CA . ILE A 1 96 ? 23.694 -14.080 -21.906 1.00 90.88 96 ILE A CA 1
ATOM 831 C C . ILE A 1 96 ? 23.001 -13.321 -23.046 1.00 90.88 96 ILE A C 1
ATOM 833 O O . ILE A 1 96 ? 23.475 -13.368 -24.180 1.00 90.88 96 ILE A O 1
ATOM 837 N N . TYR A 1 97 ? 21.887 -12.632 -22.782 1.00 91.44 97 TYR A N 1
ATOM 838 C CA . TYR A 1 97 ? 21.229 -11.793 -23.789 1.00 91.44 97 TYR A CA 1
ATOM 839 C C . TYR A 1 97 ? 22.150 -10.660 -24.250 1.00 91.44 97 TYR A C 1
ATOM 841 O O . TYR A 1 97 ? 22.313 -10.469 -25.451 1.00 91.44 97 TYR A O 1
ATOM 849 N N . PHE A 1 98 ? 22.805 -9.959 -23.324 1.00 90.31 98 PHE A N 1
ATOM 850 C CA . PHE A 1 98 ? 23.744 -8.887 -23.663 1.00 90.31 98 PHE A CA 1
ATOM 851 C C . PHE A 1 98 ? 24.977 -9.391 -24.416 1.00 90.31 98 PHE A C 1
ATOM 853 O O . PHE A 1 98 ? 25.432 -8.727 -25.342 1.00 90.31 98 PHE A O 1
ATOM 860 N N . ALA A 1 99 ? 25.487 -10.573 -24.069 1.00 87.62 99 ALA A N 1
ATOM 861 C CA . ALA A 1 99 ? 26.604 -11.203 -24.765 1.00 87.62 99 ALA A CA 1
ATOM 862 C C . ALA A 1 99 ? 26.256 -11.665 -26.191 1.00 87.62 99 ALA A C 1
ATOM 864 O O . ALA A 1 99 ? 27.160 -11.821 -26.997 1.00 87.62 99 ALA A O 1
ATOM 865 N N . LYS A 1 100 ? 24.971 -11.892 -26.504 1.00 84.12 100 LYS A N 1
ATOM 866 C CA . LYS A 1 100 ? 24.492 -12.246 -27.855 1.00 84.12 100 LYS A CA 1
ATOM 867 C C . LYS A 1 100 ? 24.173 -11.040 -28.741 1.00 84.12 100 LYS A C 1
ATOM 869 O O . LYS A 1 100 ? 24.057 -11.200 -29.949 1.00 84.12 100 LYS A O 1
ATOM 874 N N . VAL A 1 101 ? 23.912 -9.884 -28.132 1.00 83.06 101 VAL A N 1
ATOM 875 C CA . VAL A 1 101 ? 23.559 -8.635 -28.831 1.00 83.06 101 VAL A CA 1
ATOM 876 C C . VAL A 1 101 ? 24.809 -7.801 -29.157 1.00 83.06 101 VAL A C 1
ATOM 878 O O . VAL A 1 101 ? 24.735 -6.904 -29.994 1.00 83.06 101 VAL A O 1
ATOM 881 N N . LYS A 1 102 ? 25.948 -8.104 -28.523 1.00 60.66 102 LYS A N 1
ATOM 882 C CA . LYS A 1 102 ? 27.283 -7.654 -28.944 1.00 60.66 102 LYS A CA 1
ATOM 883 C C . LYS A 1 102 ? 27.866 -8.602 -29.982 1.00 60.66 102 LYS A C 1
ATOM 885 O O . LYS A 1 102 ? 28.568 -8.083 -30.873 1.00 60.66 102 LYS A O 1
#

Solvent-accessible surface area (backbone atoms only — not comparable to full-atom values): 6122 Å² total; per-residue (Å²): 121,66,65,62,60,49,51,63,52,46,55,56,51,49,55,55,52,50,50,55,52,51,59,50,54,58,64,45,77,89,63,56,84,88,50,48,63,59,56,52,51,53,52,51,51,53,51,54,50,32,66,73,61,81,53,70,91,70,76,79,74,76,60,50,59,79,64,46,68,58,63,79,78,59,64,60,71,62,52,50,54,50,52,51,51,50,51,53,54,49,52,54,51,50,53,52,53,55,65,69,76,105

Sequence (102 aa):
DTYVKVQENSDIIWKSQRYTLITEFVKKPSLPAPFIIIAHFYRLLKY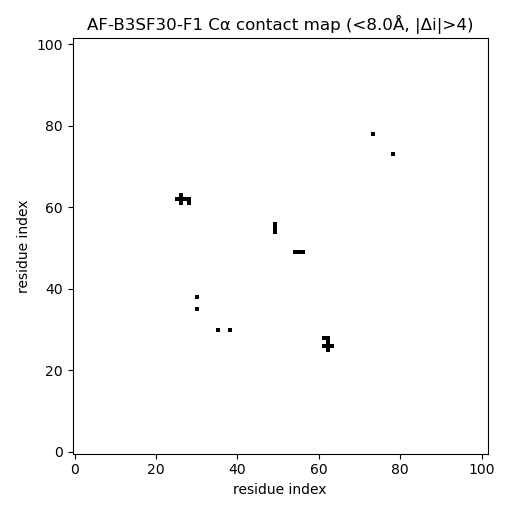AWAKYSHRHKEQLDDNTTTIQISRKNINIPKLEAWENWMAFTYWRKFEIYFAKVK

Organism: Trichoplax adhaerens (NCBI:txid10228)

Mean predicted aligned error: 11.99 Å

Secondary structure (DSSP, 8-state):
-HHHHHHHHHHHHHHHHHHHHHHHHHTS-S--GGGHHHHHHHHHHHHHHHHHHS--------STHHHHHHHTT--HHHHHHHHHHHHHHHHHHHHHHHHHH-

pLDDT: mean 78.75, std 14.5, range [48.59, 97.5]

Foldseek 3Di:
DVVVVVVVVVVVVVVVVVVVVVVVVLQDDPDPPVCVVVVVVVVVVVVVVCVVVVDDPPPPPRRCVVVVVVPPDDPPVVVVVVVVVVVVVVVVVVVVVVVVVD